Protein AF-A0AAD2BUU8-F1 (afdb_monomer_lite)

Radius of gyration: 21.9 Å; chains: 1; bounding box: 64×57×42 Å

Organism: NCBI:txid3058596

pLDDT: mean 81.97, std 19.26, range [34.28, 97.81]

Secondary structure (DSSP, 8-state):
----------------------B-TTS-B---TT-HHHHHHHHHHHHHH-SEEHHHHHHHH---HHHHHHHHHHHHHHH--EEEEEEEE-TTS-EEEEEEEEE--GGGSHHHHHHHHH-SS---

Sequence (124 aa):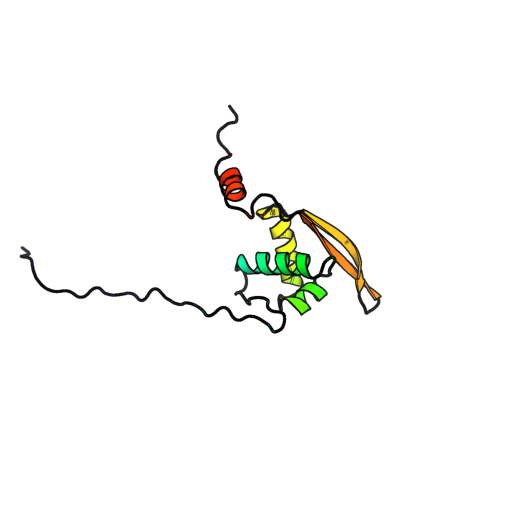
MCPYSHSTLFHTVCMESTEQIESNAQGFFQYPTRDIRRMLVVLAALDQIGPASAVAIENATGHHRFTVAADIERLKRELGVAITETEGMSAKRRPVTIYRLEDWGQVLNRFGVLAVAIDSHKRG

Structure (mmCIF, N/CA/C/O backbone):
data_AF-A0AAD2BUU8-F1
#
_entry.id   AF-A0AAD2BUU8-F1
#
loop_
_atom_site.group_PDB
_atom_site.id
_atom_site.type_symbol
_atom_site.label_atom_id
_atom_site.label_alt_id
_atom_site.label_comp_id
_atom_site.label_asym_id
_atom_site.label_entity_id
_atom_site.label_seq_id
_atom_site.pdbx_PDB_ins_code
_atom_site.Cartn_x
_atom_site.Cartn_y
_atom_site.Cartn_z
_atom_site.occupancy
_atom_site.B_iso_or_equiv
_atom_site.auth_seq_id
_atom_site.auth_comp_id
_atom_site.auth_asym_id
_atom_site.auth_atom_id
_atom_site.pdbx_PDB_model_num
ATOM 1 N N . MET A 1 1 ? -42.392 -34.484 -31.226 1.00 35.72 1 MET A N 1
ATOM 2 C CA . MET A 1 1 ? -42.454 -35.543 -30.198 1.00 35.72 1 MET A CA 1
ATOM 3 C C . MET A 1 1 ? -41.043 -36.043 -29.959 1.00 35.72 1 MET A C 1
ATOM 5 O O . MET A 1 1 ? -40.474 -36.644 -30.858 1.00 35.72 1 MET A O 1
ATOM 9 N N . CYS A 1 2 ? -40.469 -35.746 -28.795 1.00 34.28 2 CYS A N 1
ATOM 10 C CA . CYS A 1 2 ? -39.299 -36.473 -28.303 1.00 34.28 2 CYS A CA 1
ATOM 11 C C . CYS A 1 2 ? -39.767 -37.775 -27.643 1.00 34.28 2 CYS A C 1
ATOM 13 O O . CYS A 1 2 ? -40.813 -37.765 -26.988 1.00 34.28 2 CYS A O 1
ATOM 15 N N . PRO A 1 3 ? -38.954 -38.836 -27.704 1.00 48.59 3 PRO A N 1
ATOM 16 C CA . PRO A 1 3 ? -38.801 -39.703 -26.549 1.00 48.59 3 PRO A CA 1
ATOM 17 C C . PRO A 1 3 ? -37.335 -39.798 -26.104 1.00 48.59 3 PRO A C 1
ATOM 19 O O . PRO A 1 3 ? -36.396 -39.690 -26.888 1.00 48.59 3 PRO A O 1
ATOM 22 N N . TYR A 1 4 ? -37.190 -39.931 -24.791 1.00 36.62 4 TYR A N 1
ATOM 23 C CA . TYR A 1 4 ? -35.972 -39.860 -23.994 1.00 36.62 4 TYR A CA 1
ATOM 24 C C . TYR A 1 4 ? -35.123 -41.146 -24.008 1.00 36.62 4 TYR A C 1
ATOM 26 O O . TYR A 1 4 ? -35.648 -42.244 -24.164 1.00 36.62 4 TYR A O 1
ATOM 34 N N . SER A 1 5 ? -33.854 -40.948 -23.616 1.00 39.72 5 SER A N 1
ATOM 35 C CA . SER A 1 5 ? -32.922 -41.871 -22.933 1.00 39.72 5 SER A CA 1
ATOM 36 C C . SER A 1 5 ? -31.954 -42.702 -23.790 1.00 39.72 5 SER A C 1
ATOM 38 O O . SER A 1 5 ? -32.285 -43.790 -24.244 1.00 39.72 5 SER A O 1
ATOM 40 N N . HIS A 1 6 ? -30.700 -42.248 -23.923 1.00 36.53 6 HIS A N 1
ATOM 41 C CA . HIS A 1 6 ? -29.589 -42.655 -23.042 1.00 36.53 6 HIS A CA 1
ATOM 42 C C . HIS A 1 6 ? -28.255 -41.997 -23.453 1.00 36.53 6 HIS A C 1
ATOM 44 O O . HIS A 1 6 ? -28.002 -41.748 -24.625 1.00 36.53 6 HIS A O 1
ATOM 50 N N . SER A 1 7 ? -27.376 -41.861 -22.457 1.00 36.25 7 SER A N 1
ATOM 51 C CA . SER A 1 7 ? -25.912 -41.757 -22.555 1.00 36.25 7 SER A CA 1
ATOM 52 C C . SER A 1 7 ? -25.286 -40.357 -22.629 1.00 36.25 7 SER A C 1
ATOM 54 O O . SER A 1 7 ? -25.147 -39.744 -23.681 1.00 36.25 7 SER A O 1
ATOM 56 N N . THR A 1 8 ? -24.869 -39.906 -21.441 1.00 45.81 8 THR A N 1
ATOM 57 C CA . THR A 1 8 ? -23.529 -39.385 -21.116 1.00 45.81 8 THR A CA 1
ATOM 58 C C . THR A 1 8 ? -22.704 -38.812 -22.265 1.00 45.81 8 THR A C 1
ATOM 60 O O . THR A 1 8 ? -22.164 -39.565 -23.064 1.00 45.81 8 THR A O 1
ATOM 63 N N . LEU A 1 9 ? -22.475 -37.499 -22.216 1.00 42.19 9 LEU A N 1
ATOM 64 C CA . LEU A 1 9 ? -21.135 -36.917 -22.125 1.00 42.19 9 LEU A CA 1
ATOM 65 C C . LEU A 1 9 ? -21.286 -35.504 -21.549 1.00 42.19 9 LEU A C 1
ATOM 67 O O . LEU A 1 9 ? -21.722 -34.571 -22.219 1.00 42.19 9 LEU A O 1
ATOM 71 N N . PHE A 1 10 ? -20.957 -35.379 -20.263 1.00 38.97 10 PHE A N 1
ATOM 72 C CA . PHE A 1 10 ? -20.646 -34.102 -19.641 1.00 38.97 10 PHE A CA 1
ATOM 73 C C . PHE A 1 10 ? -19.584 -33.425 -20.509 1.00 38.97 10 PHE A C 1
ATOM 75 O O . PHE A 1 10 ? -18.466 -33.925 -20.624 1.00 38.97 10 PHE A O 1
ATOM 82 N N . HIS A 1 11 ? -19.920 -32.297 -21.130 1.00 41.47 11 HIS A N 1
ATOM 83 C CA . HIS A 1 11 ? -18.888 -31.376 -21.574 1.00 41.47 11 HIS A CA 1
ATOM 84 C C . HIS A 1 11 ? -18.324 -30.724 -20.314 1.00 41.47 11 HIS A C 1
ATOM 86 O O . HIS A 1 11 ? -18.801 -29.697 -19.837 1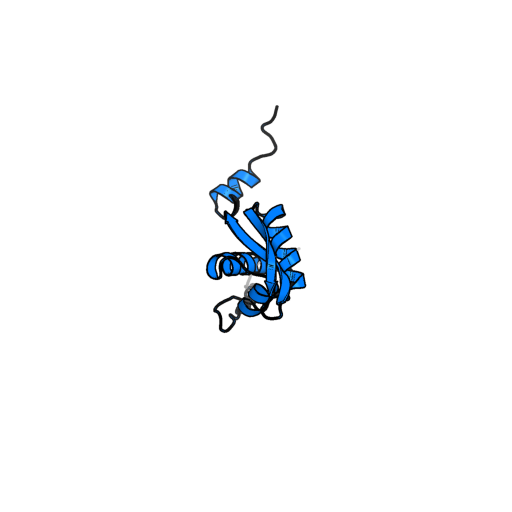.00 41.47 11 HIS A O 1
ATOM 92 N N . THR A 1 12 ? -17.332 -31.407 -19.745 1.00 48.97 12 THR A N 1
ATOM 93 C CA . THR A 1 12 ? -16.294 -30.823 -18.912 1.00 48.97 12 THR A CA 1
ATOM 94 C C . THR A 1 12 ? -15.707 -29.659 -19.697 1.00 48.97 12 THR A C 1
ATOM 96 O O . THR A 1 12 ? -14.820 -29.838 -20.528 1.00 48.97 12 THR A O 1
ATOM 99 N N . VAL A 1 13 ? -16.229 -28.455 -19.480 1.00 48.81 13 VAL A N 1
ATOM 100 C CA . VAL A 1 13 ? -15.434 -27.265 -19.747 1.00 48.81 13 VAL A CA 1
ATOM 101 C C . VAL A 1 13 ? -14.480 -27.184 -18.573 1.00 48.81 13 VAL A C 1
ATOM 103 O O . VAL A 1 13 ? -14.891 -26.932 -17.442 1.00 48.81 13 VAL A O 1
ATOM 106 N N . CYS A 1 14 ? -13.226 -27.515 -18.860 1.00 39.31 14 CYS A N 1
ATOM 107 C CA . CYS A 1 14 ? -12.088 -27.448 -17.966 1.00 39.31 14 CYS A CA 1
ATOM 108 C C . CYS A 1 14 ? -12.040 -26.082 -17.261 1.00 39.31 14 CYS A C 1
ATOM 110 O O . CYS A 1 14 ? -11.487 -25.118 -17.786 1.00 39.31 14 CYS A O 1
ATOM 112 N N . MET A 1 15 ? -12.616 -25.992 -16.063 1.00 49.16 15 MET A N 1
ATOM 113 C CA . MET A 1 15 ? -12.115 -25.069 -15.056 1.00 49.16 15 MET A CA 1
ATOM 114 C C . MET A 1 15 ? -10.851 -25.705 -14.498 1.00 49.16 15 MET A C 1
ATOM 116 O O . MET A 1 15 ? -10.947 -26.698 -13.794 1.00 49.16 15 MET A O 1
ATOM 120 N N . GLU A 1 16 ? -9.700 -25.161 -14.878 1.00 47.50 16 GLU A N 1
ATOM 121 C CA . GLU A 1 16 ? -8.520 -24.974 -14.023 1.00 47.50 16 GLU A CA 1
ATOM 122 C C . GLU A 1 16 ? -7.386 -24.424 -14.893 1.00 47.50 16 GLU A C 1
ATOM 124 O O . GLU A 1 16 ? -6.476 -25.127 -15.314 1.00 47.50 16 GLU A O 1
ATOM 129 N N . SER A 1 17 ? -7.433 -23.118 -15.164 1.00 44.25 17 SER A N 1
ATOM 130 C CA . SER A 1 17 ? -6.180 -22.378 -15.294 1.00 44.25 17 SER A CA 1
ATOM 131 C C . SER A 1 17 ? -5.753 -22.025 -13.876 1.00 44.25 17 SER A C 1
ATOM 133 O O . SER A 1 17 ? -6.012 -20.921 -13.395 1.00 44.25 17 SER A O 1
ATOM 135 N N . THR A 1 18 ? -5.145 -22.976 -13.171 1.00 53.06 18 THR A N 1
ATOM 136 C CA . THR A 1 18 ? -4.250 -22.647 -12.061 1.00 53.06 18 THR A CA 1
ATOM 137 C C . THR A 1 18 ? -3.023 -21.992 -12.681 1.00 53.06 18 THR A C 1
ATOM 139 O O . THR A 1 18 ? -2.000 -22.626 -12.917 1.00 53.06 18 THR A O 1
ATOM 142 N N . GLU A 1 19 ? -3.162 -20.712 -13.029 1.00 64.69 19 GLU A N 1
ATOM 143 C CA . GLU A 1 19 ? -2.031 -19.869 -13.391 1.00 64.69 19 GLU A CA 1
ATOM 144 C C . GLU A 1 19 ? -1.056 -19.958 -12.212 1.00 64.69 19 GLU A C 1
ATOM 146 O O . GLU A 1 19 ? -1.379 -19.549 -11.093 1.00 64.69 19 GLU A O 1
ATOM 151 N N . GLN A 1 20 ? 0.071 -20.639 -12.420 1.00 65.19 20 GLN A N 1
ATOM 152 C CA . GLN A 1 20 ? 1.088 -20.804 -11.393 1.00 65.19 20 GLN A CA 1
ATOM 153 C C . GLN A 1 20 ? 1.642 -19.414 -11.102 1.00 65.19 20 GLN A C 1
ATOM 155 O O . GLN A 1 20 ? 2.342 -18.830 -11.922 1.00 65.19 20 GLN A O 1
ATOM 160 N N . ILE A 1 21 ? 1.260 -18.853 -9.956 1.00 81.69 21 ILE A N 1
ATOM 161 C CA . ILE A 1 21 ? 1.691 -17.518 -9.557 1.00 81.69 21 ILE A CA 1
ATOM 162 C C . ILE A 1 21 ? 3.175 -17.609 -9.209 1.00 81.69 21 ILE A C 1
ATOM 164 O O . ILE A 1 21 ? 3.550 -18.168 -8.177 1.00 81.69 21 ILE A O 1
ATOM 168 N N . GLU A 1 22 ? 4.018 -17.070 -10.083 1.00 86.94 22 GLU A N 1
ATOM 169 C CA . GLU A 1 22 ? 5.458 -17.008 -9.861 1.00 86.94 22 GLU A CA 1
ATOM 170 C C . GLU A 1 22 ? 5.786 -16.057 -8.701 1.00 86.94 22 GLU A C 1
ATOM 172 O O . GLU A 1 22 ? 5.111 -15.049 -8.481 1.00 86.94 22 GLU A O 1
ATOM 177 N N . SER A 1 23 ? 6.845 -16.360 -7.952 1.00 90.38 23 SER A N 1
ATOM 178 C CA . SER A 1 23 ? 7.414 -15.466 -6.941 1.00 90.38 23 SER A CA 1
ATOM 179 C C . SER A 1 23 ? 8.776 -14.950 -7.395 1.00 90.38 23 SER A C 1
ATOM 181 O O . SER A 1 23 ? 9.555 -15.697 -7.985 1.00 90.38 23 SER A O 1
ATOM 183 N N . ASN A 1 24 ? 9.099 -13.695 -7.078 1.00 90.94 24 ASN A N 1
ATOM 184 C CA . ASN A 1 24 ? 10.433 -13.151 -7.329 1.00 90.94 24 ASN A CA 1
ATOM 185 C C . ASN A 1 24 ? 11.474 -13.681 -6.317 1.00 90.94 24 ASN A C 1
ATOM 187 O O . ASN A 1 24 ? 11.141 -14.391 -5.367 1.00 90.94 24 ASN A O 1
ATOM 191 N N . ALA A 1 25 ? 12.747 -13.315 -6.500 1.00 89.44 25 ALA A N 1
ATOM 192 C CA . ALA A 1 25 ? 13.850 -13.746 -5.629 1.00 89.44 25 ALA A CA 1
ATOM 193 C C . ALA A 1 25 ? 13.704 -13.282 -4.165 1.00 89.44 25 ALA A C 1
ATOM 195 O O . ALA A 1 25 ? 14.331 -13.837 -3.267 1.00 89.44 25 ALA A O 1
ATOM 196 N N . GLN A 1 26 ? 12.880 -12.263 -3.929 1.00 87.94 26 GLN A N 1
ATOM 197 C CA . GLN A 1 26 ? 12.558 -11.694 -2.628 1.00 87.94 26 GLN A CA 1
ATOM 198 C C . GLN A 1 26 ? 11.333 -12.371 -1.987 1.00 87.94 26 GLN A C 1
ATOM 200 O O . GLN A 1 26 ? 10.963 -12.018 -0.871 1.00 87.94 26 GLN A O 1
ATOM 205 N N . GLY A 1 27 ? 10.717 -13.349 -2.664 1.00 88.81 27 GLY A N 1
ATOM 206 C CA . GLY A 1 27 ? 9.578 -14.121 -2.167 1.00 88.81 27 GLY A CA 1
ATOM 207 C C . GLY A 1 27 ? 8.207 -13.485 -2.419 1.00 88.81 27 GLY A C 1
ATOM 208 O O . GLY A 1 27 ? 7.205 -14.014 -1.946 1.00 88.81 27 GLY A O 1
ATOM 209 N N . PHE A 1 28 ? 8.124 -12.383 -3.174 1.00 91.88 28 PHE A N 1
ATOM 210 C CA . PHE A 1 28 ? 6.849 -11.742 -3.503 1.00 91.88 28 PHE A CA 1
ATOM 211 C C . PHE A 1 28 ? 6.228 -12.326 -4.769 1.00 91.88 28 PHE A C 1
ATOM 213 O O . PHE A 1 28 ? 6.850 -12.353 -5.836 1.00 91.88 28 PHE A O 1
ATOM 220 N N . PHE A 1 29 ? 4.963 -12.725 -4.653 1.00 91.56 29 PHE A N 1
ATOM 221 C CA . PHE A 1 29 ? 4.141 -13.169 -5.772 1.00 91.56 29 PHE A CA 1
ATOM 222 C C . PHE A 1 29 ? 3.980 -12.088 -6.846 1.00 91.56 29 PHE A C 1
ATOM 224 O O . PHE A 1 29 ? 3.782 -10.911 -6.542 1.00 91.56 29 PHE A O 1
ATOM 231 N N . GLN A 1 30 ? 4.021 -12.510 -8.106 1.00 91.00 30 GLN A N 1
ATOM 232 C CA . GLN A 1 30 ? 3.897 -11.659 -9.280 1.00 91.00 30 GLN A CA 1
ATOM 233 C C . GLN A 1 30 ? 2.493 -11.794 -9.867 1.00 91.00 30 GLN A C 1
ATOM 235 O O . GLN A 1 30 ? 2.113 -12.841 -10.382 1.00 91.00 30 GLN A O 1
ATOM 240 N N . TYR A 1 31 ? 1.715 -10.715 -9.784 1.00 88.50 31 TYR A N 1
ATOM 241 C CA . TYR A 1 31 ? 0.334 -10.681 -10.266 1.00 88.50 31 TYR A CA 1
ATOM 242 C C . TYR A 1 31 ? 0.160 -9.719 -11.455 1.00 88.50 31 TYR A C 1
ATOM 244 O O . TYR A 1 31 ? 0.861 -8.696 -11.514 1.00 88.50 31 TYR A O 1
ATOM 252 N N . PRO A 1 32 ? -0.810 -9.973 -12.359 1.00 85.81 32 PRO A N 1
ATOM 253 C CA . PRO A 1 32 ? -1.123 -9.094 -13.485 1.00 85.81 32 PRO A CA 1
ATOM 254 C C . PRO A 1 32 ? -1.498 -7.669 -13.070 1.00 85.81 32 PRO A C 1
ATOM 256 O O . PRO A 1 32 ? -2.021 -7.418 -11.982 1.00 85.81 32 PRO A O 1
ATOM 259 N N . THR A 1 33 ? -1.273 -6.704 -13.964 1.00 80.44 33 THR A N 1
ATOM 260 C CA . THR A 1 33 ? -1.648 -5.302 -13.721 1.00 80.44 33 THR A CA 1
ATOM 261 C C . THR A 1 33 ? -3.148 -5.185 -13.418 1.00 80.44 33 THR A C 1
ATOM 263 O O . THR A 1 33 ? -3.965 -5.759 -14.130 1.00 80.44 33 THR A O 1
ATOM 266 N N . ARG A 1 34 ? -3.502 -4.387 -12.397 1.00 80.62 34 ARG A N 1
ATOM 267 C CA . ARG A 1 34 ? -4.866 -4.192 -11.850 1.00 80.62 34 ARG A CA 1
ATOM 268 C C . ARG A 1 34 ? -5.416 -5.324 -10.970 1.00 80.62 34 ARG A C 1
ATOM 270 O O . ARG A 1 34 ? -6.519 -5.169 -10.454 1.00 80.62 34 ARG A O 1
ATOM 277 N N . ASP A 1 35 ? -4.669 -6.402 -10.737 1.00 87.31 35 ASP A N 1
ATOM 278 C CA . ASP A 1 35 ? -5.059 -7.428 -9.763 1.00 87.31 35 ASP A CA 1
ATOM 279 C C . ASP A 1 35 ? -5.000 -6.877 -8.326 1.00 87.31 35 ASP A C 1
ATOM 281 O O . ASP A 1 35 ? -3.997 -6.287 -7.918 1.00 87.31 35 ASP A O 1
ATOM 285 N N . ILE A 1 36 ? -6.061 -7.085 -7.538 1.00 8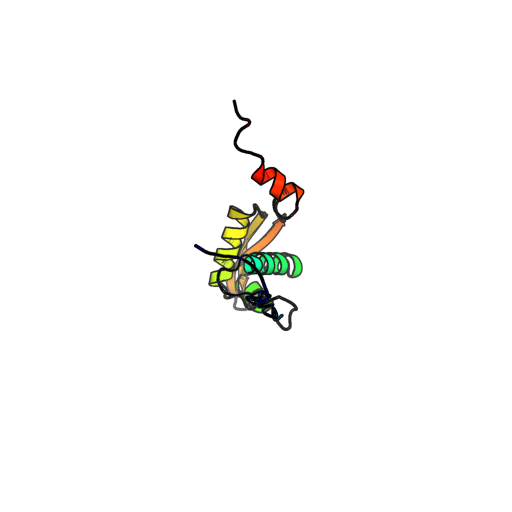8.81 36 ILE A N 1
ATOM 286 C CA . ILE A 1 36 ? -6.137 -6.634 -6.139 1.00 88.81 36 ILE A CA 1
ATOM 287 C C . ILE A 1 36 ? -5.034 -7.248 -5.266 1.00 88.81 36 ILE A C 1
ATOM 289 O O . ILE A 1 36 ? -4.540 -6.602 -4.343 1.00 88.81 36 ILE A O 1
ATOM 293 N N . ARG A 1 37 ? -4.575 -8.461 -5.589 1.00 91.69 37 ARG A N 1
ATOM 294 C CA . ARG A 1 37 ? -3.490 -9.140 -4.873 1.00 91.69 37 ARG A CA 1
ATOM 295 C C . ARG A 1 37 ? -2.172 -8.372 -4.983 1.00 91.69 37 ARG A C 1
ATOM 297 O O . ARG A 1 37 ? -1.358 -8.457 -4.068 1.00 91.69 37 ARG A O 1
ATOM 304 N N . ARG A 1 38 ? -1.984 -7.537 -6.018 1.00 92.12 38 ARG A N 1
ATOM 305 C CA . ARG A 1 38 ? -0.826 -6.626 -6.097 1.00 92.12 38 ARG A CA 1
ATOM 306 C C . ARG A 1 38 ? -0.811 -5.603 -4.972 1.00 92.12 38 ARG A C 1
ATOM 308 O O . ARG A 1 38 ? 0.256 -5.345 -4.425 1.00 92.12 38 ARG A O 1
ATOM 315 N N . MET A 1 39 ? -1.971 -5.051 -4.614 1.00 93.00 39 MET A N 1
ATOM 316 C CA . MET A 1 39 ? -2.072 -4.115 -3.491 1.00 93.00 39 MET A CA 1
ATOM 317 C C . MET A 1 39 ? -1.684 -4.804 -2.182 1.00 93.00 39 MET A C 1
ATOM 319 O O . MET A 1 39 ? -0.957 -4.230 -1.379 1.00 93.00 39 MET A O 1
ATOM 323 N N . LEU A 1 40 ? -2.108 -6.059 -1.995 1.00 94.06 40 LEU A N 1
ATOM 324 C CA . LEU A 1 40 ? -1.748 -6.849 -0.814 1.00 94.06 40 LEU A CA 1
ATOM 325 C C . LEU A 1 40 ? -0.242 -7.152 -0.762 1.00 94.06 40 LEU A C 1
ATOM 327 O O . LEU A 1 40 ? 0.353 -7.096 0.308 1.00 94.06 40 LEU A O 1
ATOM 331 N N . VAL A 1 41 ? 0.391 -7.399 -1.913 1.00 95.69 41 VAL A N 1
ATOM 332 C CA . VAL A 1 41 ? 1.854 -7.548 -2.021 1.00 95.69 41 VAL A CA 1
ATOM 333 C C . VAL A 1 41 ? 2.582 -6.253 -1.646 1.00 95.69 41 VAL A C 1
ATOM 335 O O . VAL A 1 41 ? 3.563 -6.308 -0.911 1.00 95.69 41 VAL A O 1
ATOM 338 N N . VAL A 1 42 ? 2.099 -5.089 -2.097 1.00 96.00 42 VAL A N 1
ATOM 339 C CA . VAL A 1 42 ? 2.667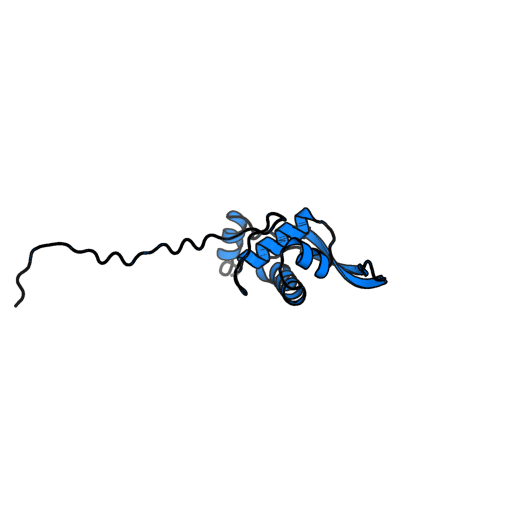 -3.781 -1.714 1.00 96.00 42 VAL A CA 1
ATOM 340 C C . VAL A 1 42 ? 2.558 -3.555 -0.205 1.00 96.00 42 VAL A C 1
ATOM 342 O O . VAL A 1 42 ? 3.532 -3.129 0.413 1.00 96.00 42 VAL A O 1
ATOM 345 N N . LEU A 1 43 ? 1.406 -3.874 0.391 1.00 96.25 43 LEU A N 1
ATOM 346 C CA . LEU A 1 43 ? 1.196 -3.756 1.834 1.00 96.25 43 LEU A CA 1
ATOM 347 C C . LEU A 1 43 ? 2.140 -4.670 2.627 1.00 96.25 43 LEU A C 1
ATOM 349 O O . LEU A 1 43 ? 2.815 -4.202 3.540 1.00 96.25 43 LEU A O 1
ATOM 353 N N . ALA A 1 44 ? 2.241 -5.943 2.235 1.00 95.69 44 ALA A N 1
ATOM 354 C CA . ALA A 1 44 ? 3.144 -6.902 2.866 1.00 95.69 44 ALA A CA 1
ATOM 355 C C . ALA A 1 44 ? 4.615 -6.474 2.746 1.00 95.69 44 ALA A C 1
ATOM 357 O O . ALA A 1 44 ? 5.380 -6.604 3.698 1.00 95.69 44 ALA A O 1
ATOM 358 N N . ALA A 1 45 ? 5.011 -5.914 1.599 1.00 96.62 45 ALA A N 1
ATOM 359 C CA . ALA A 1 45 ? 6.356 -5.380 1.420 1.00 96.62 45 ALA A CA 1
ATOM 360 C C . ALA A 1 45 ? 6.633 -4.193 2.347 1.00 96.62 45 ALA A C 1
ATOM 362 O O . ALA A 1 45 ? 7.720 -4.107 2.912 1.00 96.62 45 ALA A O 1
ATOM 363 N N . LEU A 1 46 ? 5.664 -3.294 2.529 1.00 96.25 46 LEU A N 1
ATOM 364 C CA . LEU A 1 46 ? 5.812 -2.148 3.424 1.00 96.25 46 LEU A CA 1
ATOM 365 C C . LEU A 1 46 ? 5.948 -2.575 4.894 1.00 96.25 46 LEU A C 1
ATOM 367 O O . LEU A 1 46 ? 6.771 -2.016 5.613 1.00 96.25 46 LEU A O 1
ATOM 371 N N . ASP A 1 47 ? 5.188 -3.584 5.320 1.00 96.12 47 ASP A N 1
ATOM 372 C CA . ASP A 1 47 ? 5.288 -4.168 6.663 1.00 96.12 47 ASP A CA 1
ATOM 373 C C . ASP A 1 47 ? 6.656 -4.834 6.894 1.00 96.12 47 ASP A C 1
ATOM 375 O O . ASP A 1 47 ? 7.314 -4.594 7.904 1.00 96.12 47 ASP A O 1
ATOM 379 N N . GLN A 1 48 ? 7.137 -5.603 5.910 1.00 95.44 48 GLN A N 1
ATOM 380 C CA . GLN A 1 48 ? 8.404 -6.328 6.009 1.00 95.44 48 GLN A CA 1
ATOM 381 C C . GLN A 1 48 ? 9.638 -5.413 5.947 1.00 95.44 48 GLN A C 1
ATOM 383 O O . GLN A 1 48 ? 10.623 -5.656 6.644 1.00 95.44 48 GLN A O 1
ATOM 388 N N . ILE A 1 49 ? 9.624 -4.392 5.084 1.00 95.31 49 ILE A N 1
ATOM 389 C CA . ILE A 1 49 ? 10.762 -3.478 4.874 1.00 95.31 49 ILE A CA 1
ATOM 390 C C . ILE A 1 49 ? 10.779 -2.371 5.938 1.00 95.31 49 ILE A C 1
ATOM 392 O O . ILE A 1 49 ? 11.843 -1.839 6.262 1.00 95.31 49 ILE A O 1
ATOM 396 N N . GLY A 1 50 ? 9.613 -2.016 6.480 1.00 94.69 50 GLY A N 1
ATOM 397 C CA . GLY A 1 50 ? 9.428 -0.818 7.286 1.00 94.69 50 GLY A CA 1
ATOM 398 C C . GLY A 1 50 ? 9.344 0.446 6.418 1.00 94.69 50 GLY A C 1
ATOM 399 O O . GLY A 1 50 ? 8.971 0.373 5.244 1.00 94.69 50 GLY A O 1
ATOM 400 N N . PRO A 1 51 ? 9.673 1.632 6.969 1.00 96.69 51 PRO A N 1
ATOM 401 C CA . PRO A 1 51 ? 9.558 2.893 6.244 1.00 96.69 51 PRO A CA 1
ATOM 402 C C . PRO A 1 51 ? 10.329 2.883 4.916 1.00 96.69 51 PRO A C 1
ATOM 404 O O . PRO A 1 51 ? 11.553 2.741 4.897 1.00 96.69 51 PRO A O 1
ATOM 407 N N . ALA A 1 52 ? 9.624 3.052 3.796 1.00 96.62 52 ALA A N 1
ATOM 408 C CA . ALA A 1 52 ? 10.188 2.839 2.466 1.00 96.62 52 ALA A CA 1
ATOM 409 C C . ALA A 1 52 ? 9.660 3.831 1.422 1.00 96.62 52 ALA A C 1
ATOM 411 O O . ALA A 1 52 ? 8.529 4.302 1.479 1.00 96.62 52 ALA A O 1
ATOM 412 N N . SER A 1 53 ? 10.491 4.128 0.419 1.00 96.75 53 SER A N 1
ATOM 413 C CA . SER A 1 53 ? 10.073 4.891 -0.766 1.00 96.75 53 SER A CA 1
ATOM 414 C C . SER A 1 53 ? 9.447 3.984 -1.829 1.00 96.75 53 SER A C 1
ATOM 416 O O . SER A 1 53 ? 9.726 2.785 -1.865 1.00 96.75 53 SER A O 1
ATOM 418 N N . ALA A 1 54 ? 8.700 4.560 -2.778 1.00 95.88 54 ALA A N 1
ATOM 419 C CA . ALA A 1 54 ? 8.136 3.805 -3.907 1.00 95.88 54 ALA A CA 1
ATOM 420 C C . ALA A 1 54 ? 9.199 3.028 -4.712 1.00 95.88 54 ALA A C 1
ATOM 422 O O . ALA A 1 54 ? 8.922 1.943 -5.209 1.00 95.88 54 ALA A O 1
ATOM 423 N N . VAL A 1 55 ? 10.427 3.552 -4.808 1.00 95.25 55 VAL A N 1
ATOM 424 C CA . VAL A 1 55 ? 11.551 2.875 -5.484 1.00 95.25 55 VAL A CA 1
ATOM 425 C C . VAL A 1 55 ? 12.042 1.667 -4.683 1.00 95.25 55 VAL A C 1
ATOM 427 O O . VAL A 1 55 ? 12.396 0.646 -5.261 1.00 95.25 55 VAL A O 1
ATOM 430 N N . ALA A 1 56 ? 12.073 1.762 -3.352 1.00 95.25 56 ALA A N 1
ATOM 431 C CA . ALA A 1 56 ? 12.462 0.634 -2.508 1.00 95.25 56 ALA A CA 1
ATOM 432 C C . ALA A 1 56 ? 11.431 -0.503 -2.599 1.00 95.25 56 ALA A C 1
ATOM 434 O O . ALA A 1 56 ? 11.809 -1.663 -2.741 1.00 95.25 56 ALA A O 1
ATOM 435 N N . ILE A 1 57 ? 10.141 -0.156 -2.610 1.00 96.50 57 ILE A N 1
ATOM 436 C CA . ILE A 1 57 ? 9.047 -1.114 -2.803 1.00 96.50 57 ILE A CA 1
ATOM 437 C C . ILE A 1 57 ? 9.107 -1.728 -4.209 1.00 96.50 57 ILE A C 1
ATOM 439 O O . ILE A 1 57 ? 8.947 -2.938 -4.346 1.00 96.50 57 ILE A O 1
ATOM 443 N N . GLU A 1 58 ? 9.390 -0.932 -5.246 1.00 95.88 58 GLU A N 1
ATOM 444 C CA . GLU A 1 58 ? 9.607 -1.420 -6.618 1.00 95.88 58 GLU A CA 1
ATOM 445 C C . GLU A 1 58 ? 10.733 -2.456 -6.671 1.00 95.88 58 GLU A C 1
ATOM 447 O O . GLU A 1 58 ? 10.543 -3.543 -7.209 1.00 95.88 58 GLU A O 1
ATOM 452 N N . ASN A 1 59 ? 11.873 -2.168 -6.043 1.00 95.19 59 ASN A N 1
ATOM 453 C CA . ASN A 1 59 ? 13.005 -3.093 -6.002 1.00 95.19 59 ASN A CA 1
ATOM 454 C C . ASN A 1 59 ? 12.689 -4.400 -5.258 1.00 95.19 59 ASN A C 1
ATOM 456 O O . ASN A 1 59 ? 13.243 -5.441 -5.601 1.00 95.19 59 ASN A O 1
ATOM 460 N N . ALA A 1 60 ? 11.832 -4.351 -4.236 1.00 95.19 60 ALA A N 1
ATOM 461 C CA . ALA A 1 60 ? 11.452 -5.530 -3.464 1.00 95.19 60 ALA A CA 1
ATOM 462 C C . ALA A 1 60 ? 10.381 -6.377 -4.167 1.00 95.19 60 ALA A C 1
ATOM 464 O O . ALA A 1 60 ? 10.481 -7.599 -4.211 1.00 95.19 60 ALA A O 1
ATOM 465 N N . THR A 1 61 ? 9.360 -5.734 -4.732 1.00 94.94 61 THR A N 1
ATOM 466 C CA . THR A 1 61 ? 8.161 -6.407 -5.264 1.00 94.94 61 THR A CA 1
ATOM 467 C C . THR A 1 61 ? 8.203 -6.632 -6.773 1.00 94.94 61 THR A C 1
ATOM 469 O O . THR A 1 61 ? 7.449 -7.452 -7.287 1.00 94.94 61 THR A O 1
ATOM 472 N N . GLY A 1 62 ? 9.051 -5.906 -7.505 1.00 93.38 62 GLY A N 1
ATOM 473 C CA . GLY A 1 62 ? 9.012 -5.831 -8.969 1.00 93.38 62 GLY A CA 1
ATOM 474 C C . GLY A 1 62 ? 7.881 -4.945 -9.510 1.00 93.38 62 GLY A C 1
ATOM 475 O O . GLY A 1 62 ? 7.700 -4.831 -10.722 1.00 93.38 62 GLY A O 1
ATOM 476 N N . HIS A 1 63 ? 7.091 -4.305 -8.642 1.00 93.19 63 HIS A N 1
ATOM 477 C CA . HIS A 1 63 ? 5.995 -3.437 -9.058 1.00 93.19 63 HIS A CA 1
ATOM 478 C C . HIS A 1 63 ? 6.500 -2.039 -9.409 1.00 93.19 63 HIS A C 1
ATOM 480 O O . HIS A 1 63 ? 7.144 -1.383 -8.601 1.00 93.19 63 HIS A O 1
ATOM 486 N N . HIS A 1 64 ? 6.146 -1.534 -10.591 1.00 93.50 64 HIS A N 1
ATOM 487 C CA . HIS A 1 64 ? 6.619 -0.228 -11.044 1.00 93.50 64 HIS A CA 1
ATOM 488 C C . HIS A 1 64 ? 6.250 0.902 -10.068 1.00 93.50 64 HIS A C 1
ATOM 490 O O . HIS A 1 64 ? 5.090 1.016 -9.661 1.00 93.50 64 HIS A O 1
ATOM 496 N N . ARG A 1 65 ? 7.185 1.802 -9.741 1.00 92.06 65 ARG A N 1
ATOM 497 C CA . ARG A 1 65 ? 6.987 2.845 -8.707 1.00 92.06 65 ARG A CA 1
ATOM 498 C C . ARG A 1 65 ? 5.753 3.738 -8.890 1.00 92.06 65 ARG A C 1
ATOM 500 O O . ARG A 1 65 ? 5.147 4.136 -7.902 1.00 92.06 65 ARG A O 1
ATOM 507 N N . PHE A 1 66 ? 5.350 4.047 -10.128 1.00 89.38 66 PHE A N 1
ATOM 508 C CA . PHE A 1 66 ? 4.133 4.844 -10.363 1.00 89.38 66 PHE A CA 1
ATOM 509 C C . PHE A 1 66 ? 2.853 4.053 -10.070 1.00 89.38 66 PHE A C 1
ATOM 511 O O . PHE A 1 66 ? 1.840 4.643 -9.713 1.00 89.38 66 PHE A O 1
ATOM 518 N N . THR A 1 67 ? 2.905 2.722 -10.191 1.00 91.38 67 THR A N 1
ATOM 519 C CA . THR A 1 67 ? 1.797 1.847 -9.785 1.00 91.38 67 THR A CA 1
ATOM 520 C C . THR A 1 67 ? 1.749 1.684 -8.271 1.00 91.38 67 THR A C 1
ATOM 522 O O . THR A 1 67 ? 0.670 1.770 -7.705 1.00 91.38 67 THR A O 1
ATOM 525 N N . VAL A 1 68 ? 2.908 1.592 -7.607 1.00 94.12 68 VAL A N 1
ATOM 526 C CA . VAL A 1 68 ? 3.000 1.521 -6.139 1.00 94.12 68 VAL A CA 1
ATOM 527 C C . VAL A 1 68 ? 2.337 2.727 -5.474 1.00 94.12 68 VAL A C 1
ATOM 529 O O . VAL A 1 68 ? 1.540 2.548 -4.562 1.00 94.12 68 VAL A O 1
ATOM 532 N N . ALA A 1 69 ? 2.611 3.948 -5.945 1.00 92.50 69 ALA A N 1
ATOM 533 C CA . ALA A 1 69 ? 1.985 5.148 -5.383 1.00 92.50 69 ALA A CA 1
ATOM 534 C C . ALA A 1 69 ? 0.449 5.117 -5.515 1.00 92.50 69 ALA A C 1
ATOM 536 O O . ALA A 1 69 ? -0.264 5.436 -4.567 1.00 92.50 69 ALA A O 1
ATOM 537 N N . ALA A 1 70 ? -0.065 4.675 -6.668 1.00 92.38 70 ALA A N 1
ATOM 538 C CA . ALA A 1 70 ? -1.501 4.505 -6.865 1.00 92.38 70 ALA A CA 1
ATOM 539 C C . ALA A 1 70 ? -2.079 3.399 -5.962 1.00 92.38 70 ALA A C 1
ATOM 541 O O . ALA A 1 70 ? -3.149 3.582 -5.389 1.00 92.38 70 ALA A O 1
ATOM 542 N N . ASP A 1 71 ? -1.373 2.279 -5.800 1.00 93.88 71 ASP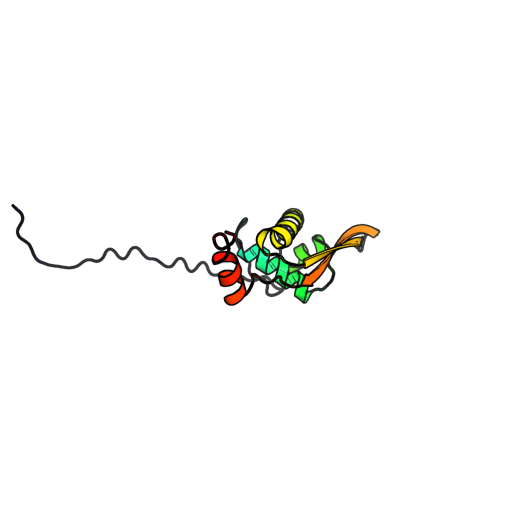 A N 1
ATOM 543 C CA . ASP A 1 71 ? -1.793 1.168 -4.944 1.00 93.88 71 ASP A CA 1
ATOM 544 C C . ASP A 1 71 ? -1.824 1.568 -3.459 1.00 93.88 71 ASP A C 1
ATOM 546 O O . ASP A 1 71 ? -2.753 1.183 -2.756 1.00 93.88 71 ASP A O 1
ATOM 550 N N . ILE A 1 72 ? -0.885 2.396 -2.989 1.00 95.12 72 ILE A N 1
ATOM 551 C CA . ILE A 1 72 ? -0.881 2.956 -1.624 1.00 95.12 72 ILE A CA 1
ATOM 552 C C . ILE A 1 72 ? -2.114 3.831 -1.378 1.00 95.12 72 ILE A C 1
ATOM 554 O O . ILE A 1 72 ? -2.802 3.666 -0.370 1.00 95.12 72 ILE A O 1
ATOM 558 N N . GLU A 1 73 ? -2.455 4.711 -2.318 1.00 94.31 73 GLU A N 1
ATOM 559 C CA . GLU A 1 73 ? -3.669 5.527 -2.210 1.00 94.31 73 GLU A CA 1
ATOM 560 C C . GLU A 1 73 ? -4.942 4.673 -2.195 1.00 94.31 73 GLU A C 1
ATOM 562 O O . GLU A 1 73 ? -5.905 4.970 -1.484 1.00 94.31 73 GLU A O 1
ATOM 567 N N . ARG A 1 74 ? -4.949 3.573 -2.953 1.00 93.12 74 ARG A N 1
ATOM 568 C CA . ARG A 1 74 ? -6.043 2.600 -2.924 1.00 93.12 74 ARG A CA 1
ATOM 569 C C . ARG A 1 74 ? -6.092 1.835 -1.605 1.00 93.12 74 ARG A C 1
ATOM 571 O O . ARG A 1 74 ? -7.180 1.661 -1.079 1.00 93.12 74 ARG A O 1
ATOM 578 N N . LEU A 1 75 ? -4.958 1.428 -1.036 1.00 94.38 75 LEU A N 1
ATOM 579 C CA . LEU A 1 75 ? -4.889 0.768 0.274 1.00 94.38 75 LEU A CA 1
ATOM 580 C C . LEU A 1 75 ? -5.511 1.650 1.366 1.00 94.38 75 LEU A C 1
ATOM 582 O O . LEU A 1 75 ? -6.353 1.184 2.134 1.00 94.38 75 LEU A O 1
ATOM 586 N N . LYS A 1 76 ? -5.175 2.944 1.371 1.00 94.50 76 LYS A N 1
ATOM 587 C CA . LYS A 1 76 ? -5.753 3.929 2.297 1.00 94.50 76 LYS A CA 1
ATOM 588 C C . LYS A 1 76 ? -7.262 4.077 2.094 1.00 94.50 76 LYS A C 1
ATOM 590 O O . LYS A 1 76 ? -8.032 3.960 3.042 1.00 94.50 76 LYS A O 1
ATOM 595 N N . ARG A 1 77 ? -7.700 4.311 0.853 1.00 92.94 77 ARG A N 1
ATOM 596 C CA . ARG A 1 77 ? -9.101 4.638 0.536 1.00 92.94 77 ARG A CA 1
ATOM 597 C C . ARG A 1 77 ? -10.047 3.436 0.560 1.00 92.94 77 ARG A C 1
ATOM 599 O O . ARG A 1 77 ? -11.165 3.558 1.042 1.00 92.94 77 ARG A O 1
ATOM 606 N N . GLU A 1 78 ? -9.642 2.323 -0.039 1.00 89.75 78 GLU A N 1
ATOM 607 C CA . GLU A 1 78 ? -10.505 1.159 -0.291 1.00 89.75 78 GLU A CA 1
ATOM 608 C C . GLU A 1 78 ? -10.465 0.160 0.868 1.00 89.75 78 GLU A C 1
ATOM 610 O O . GLU A 1 78 ? -11.458 -0.519 1.115 1.00 89.75 78 GLU A O 1
ATOM 615 N N . LEU A 1 79 ? -9.338 0.069 1.582 1.00 90.00 79 LEU A N 1
ATOM 616 C CA . LEU A 1 79 ? -9.125 -0.939 2.627 1.00 90.00 79 LEU A CA 1
ATOM 617 C C . LEU A 1 79 ? -8.941 -0.337 4.027 1.00 90.00 79 LEU A C 1
ATOM 619 O O . LEU A 1 79 ? -8.881 -1.079 5.006 1.00 90.00 79 LEU A O 1
ATOM 623 N N . GLY A 1 80 ? -8.901 0.996 4.138 1.00 91.12 80 GLY A N 1
ATOM 624 C CA . GLY A 1 80 ? -8.776 1.692 5.418 1.00 91.12 80 GLY A CA 1
ATOM 625 C C . GLY A 1 80 ? -7.422 1.482 6.095 1.00 91.12 80 GLY A C 1
ATOM 626 O O . GLY A 1 80 ? -7.338 1.586 7.316 1.00 91.12 80 GLY A O 1
ATOM 627 N N . VAL A 1 81 ? -6.382 1.156 5.323 1.00 95.44 81 VAL A N 1
ATOM 628 C CA . VAL A 1 81 ? -5.014 0.995 5.829 1.00 95.44 81 VAL A CA 1
ATOM 629 C C . VAL A 1 81 ? -4.476 2.362 6.256 1.00 95.44 81 VAL A C 1
ATOM 631 O O . VAL A 1 81 ? -4.566 3.333 5.499 1.00 95.44 81 VAL A O 1
ATOM 634 N N . ALA A 1 82 ? -3.874 2.451 7.441 1.00 96.19 82 ALA A N 1
ATOM 635 C CA . ALA A 1 82 ? -3.226 3.672 7.902 1.00 96.19 82 ALA A CA 1
ATOM 636 C C . ALA A 1 82 ? -1.754 3.685 7.469 1.00 96.19 82 ALA A C 1
ATOM 638 O O . ALA A 1 82 ? -0.933 2.919 7.974 1.00 96.19 82 ALA A O 1
ATOM 639 N N . ILE A 1 83 ? -1.423 4.574 6.530 1.00 97.69 83 ILE A N 1
ATOM 640 C CA . ILE A 1 83 ? -0.059 4.786 6.034 1.00 97.69 83 ILE A CA 1
ATOM 641 C C . ILE A 1 83 ? 0.277 6.269 6.179 1.00 97.69 83 ILE A C 1
ATOM 643 O O . ILE A 1 83 ? -0.447 7.118 5.652 1.00 97.69 83 ILE A O 1
ATOM 647 N N . THR A 1 84 ? 1.367 6.580 6.881 1.00 97.50 84 THR A N 1
ATOM 648 C CA . THR A 1 84 ? 1.899 7.944 6.983 1.00 97.50 84 THR A CA 1
ATOM 649 C C . THR A 1 84 ? 2.883 8.225 5.852 1.00 97.50 84 THR A C 1
ATOM 651 O O . THR A 1 84 ? 3.614 7.343 5.397 1.00 97.50 84 THR A O 1
ATOM 654 N N . GLU A 1 85 ? 2.889 9.474 5.385 1.00 97.31 85 GLU A N 1
ATOM 655 C CA . GLU A 1 85 ? 3.773 9.959 4.328 1.00 97.31 85 GLU A CA 1
ATOM 656 C C . GLU A 1 85 ? 4.655 11.073 4.874 1.00 97.31 85 GLU A C 1
ATOM 658 O O . GLU A 1 85 ? 4.170 12.047 5.448 1.00 97.31 85 GLU A O 1
ATOM 663 N N . THR A 1 86 ? 5.962 10.923 4.697 1.00 97.31 86 THR A N 1
ATOM 664 C CA . THR A 1 86 ? 6.956 11.904 5.143 1.00 97.31 86 THR A CA 1
ATOM 665 C C . THR A 1 86 ? 7.956 12.182 4.035 1.00 97.31 86 THR A C 1
ATOM 667 O O . THR A 1 86 ? 8.180 11.350 3.155 1.00 97.31 86 THR A O 1
ATOM 670 N N . GLU A 1 87 ? 8.568 13.361 4.061 1.00 96.00 87 GLU A N 1
ATOM 671 C CA . GLU A 1 87 ? 9.683 13.660 3.170 1.00 96.00 87 GLU A CA 1
ATOM 672 C C . GLU A 1 87 ? 10.965 12.991 3.677 1.00 96.00 87 GLU A C 1
ATOM 674 O O . GLU A 1 87 ? 11.309 13.058 4.856 1.00 96.00 87 GLU A O 1
ATOM 679 N N . GLY A 1 88 ? 11.696 12.357 2.766 1.00 93.69 88 GLY A N 1
ATOM 680 C CA . GLY A 1 88 ? 12.993 11.751 3.025 1.00 93.69 88 GLY A CA 1
ATOM 681 C C . GLY A 1 88 ? 13.955 11.947 1.860 1.00 93.69 88 GLY A C 1
ATOM 682 O O . GLY A 1 88 ? 13.656 12.614 0.870 1.00 93.69 88 GLY A O 1
ATOM 683 N N . MET A 1 89 ? 15.140 11.348 1.970 1.00 92.56 89 MET A N 1
ATOM 684 C CA . MET A 1 89 ? 16.207 11.475 0.976 1.00 92.56 89 MET A CA 1
ATOM 685 C C . MET A 1 89 ? 16.600 10.106 0.424 1.00 92.56 89 MET A C 1
ATOM 687 O O . MET A 1 89 ? 16.916 9.183 1.168 1.00 92.56 89 MET A O 1
ATOM 691 N N . SER A 1 90 ? 16.626 9.982 -0.902 1.00 89.06 90 SER A N 1
ATOM 692 C CA . SER A 1 90 ? 17.168 8.807 -1.594 1.00 89.06 90 SER A CA 1
ATOM 693 C C . SER A 1 90 ? 18.690 8.693 -1.404 1.00 89.06 90 SER A C 1
ATOM 695 O O . SER A 1 90 ? 19.366 9.687 -1.134 1.00 89.06 90 SER A O 1
ATOM 697 N N . ALA A 1 91 ? 19.263 7.517 -1.689 1.00 85.19 91 ALA A N 1
ATOM 698 C CA . ALA A 1 91 ? 20.713 7.296 -1.765 1.00 85.19 91 ALA A CA 1
ATOM 699 C C . ALA A 1 91 ? 21.442 8.307 -2.678 1.00 85.19 91 ALA A C 1
ATOM 701 O O . ALA A 1 91 ? 22.597 8.647 -2.440 1.00 85.19 91 ALA A O 1
ATOM 702 N N . LYS A 1 92 ? 20.758 8.846 -3.699 1.00 90.81 92 LYS A N 1
ATOM 703 C CA . LYS A 1 92 ? 21.287 9.893 -4.596 1.00 90.81 92 LYS A CA 1
ATOM 704 C C . LYS A 1 92 ? 21.041 11.327 -4.095 1.00 90.81 92 LYS A C 1
ATOM 706 O O . LYS A 1 92 ? 21.121 12.257 -4.893 1.00 90.81 92 LYS A O 1
ATOM 711 N N . ARG A 1 93 ? 20.696 11.510 -2.814 1.00 91.00 93 ARG A N 1
ATOM 712 C CA . ARG A 1 93 ? 20.349 12.799 -2.182 1.00 91.00 93 ARG A CA 1
ATOM 713 C C . ARG A 1 93 ? 19.267 13.582 -2.935 1.00 91.00 93 ARG A C 1
ATOM 715 O O . ARG A 1 93 ? 19.377 14.788 -3.126 1.00 91.00 93 ARG A O 1
ATOM 722 N N . ARG A 1 94 ? 18.225 12.879 -3.383 1.00 91.88 94 ARG A N 1
ATOM 723 C CA . ARG A 1 94 ? 17.024 13.486 -3.974 1.00 91.88 94 ARG A CA 1
ATOM 724 C C . ARG A 1 94 ? 15.852 13.351 -3.002 1.00 91.88 94 ARG A C 1
ATOM 726 O O . ARG A 1 94 ? 15.760 12.281 -2.392 1.00 91.88 94 ARG A O 1
ATOM 733 N N . PRO A 1 95 ? 14.980 14.367 -2.887 1.00 94.38 95 PRO A N 1
ATOM 734 C CA . PRO A 1 95 ? 13.783 14.274 -2.064 1.00 94.38 95 PRO A CA 1
ATOM 735 C C . PRO A 1 95 ? 12.872 13.161 -2.588 1.00 94.38 95 PRO A C 1
ATOM 737 O O . PRO A 1 95 ? 12.705 13.001 -3.801 1.00 94.38 95 PRO A O 1
ATOM 740 N N . VAL A 1 96 ? 12.329 12.365 -1.673 1.00 95.19 96 VAL A N 1
ATOM 741 C CA . VAL A 1 96 ? 11.401 11.264 -1.950 1.00 95.19 96 VAL A CA 1
ATOM 742 C C . VAL A 1 96 ? 10.350 11.179 -0.851 1.00 95.19 96 VAL A C 1
ATOM 74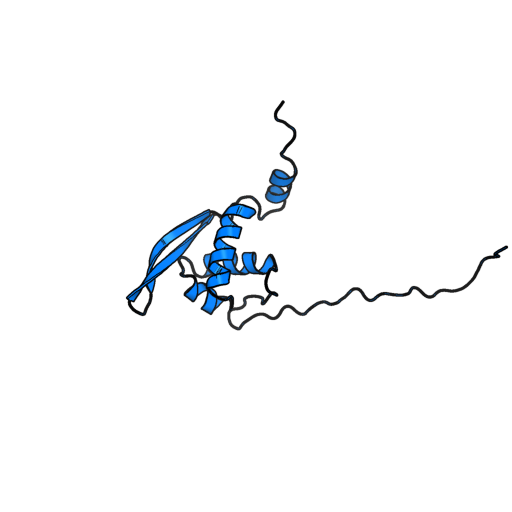4 O O . VAL A 1 96 ? 10.635 11.495 0.301 1.00 95.19 96 VAL A O 1
ATOM 747 N N . THR A 1 97 ? 9.161 10.689 -1.189 1.00 96.44 97 THR A N 1
ATOM 748 C CA . THR A 1 97 ? 8.158 10.304 -0.192 1.00 96.44 97 THR A CA 1
ATOM 749 C C . THR A 1 97 ? 8.556 8.980 0.452 1.00 96.44 97 THR A C 1
ATOM 751 O O . THR A 1 97 ? 8.883 8.016 -0.250 1.00 96.44 97 THR A O 1
ATOM 754 N N . ILE A 1 98 ? 8.533 8.940 1.780 1.00 97.44 98 ILE A N 1
ATOM 755 C CA . ILE A 1 98 ? 8.689 7.742 2.598 1.00 97.44 98 ILE A CA 1
ATOM 756 C C . ILE A 1 98 ? 7.323 7.381 3.164 1.00 97.44 98 ILE A C 1
ATOM 758 O O . ILE A 1 98 ? 6.709 8.174 3.879 1.00 97.44 98 ILE A O 1
ATOM 762 N N . TYR A 1 99 ? 6.878 6.177 2.835 1.00 97.81 99 TYR A N 1
ATOM 763 C CA . TYR A 1 99 ? 5.665 5.567 3.350 1.00 97.81 99 TYR A CA 1
ATOM 764 C C . TYR A 1 99 ? 6.006 4.759 4.591 1.00 97.81 99 TYR A C 1
ATOM 766 O O . TYR A 1 99 ? 6.997 4.028 4.591 1.00 97.81 99 TYR A O 1
ATOM 774 N N . ARG A 1 100 ? 5.180 4.850 5.629 1.00 97.69 100 ARG A N 1
ATOM 775 C CA . ARG A 1 100 ? 5.277 4.002 6.816 1.00 97.69 100 ARG A CA 1
ATOM 776 C C . ARG A 1 100 ? 3.906 3.431 7.139 1.00 97.69 100 ARG A C 1
ATOM 778 O O . ARG A 1 100 ? 2.936 4.173 7.255 1.00 97.69 100 ARG A O 1
ATOM 785 N N . LEU A 1 101 ? 3.843 2.110 7.266 1.00 97.62 101 LEU A N 1
ATOM 786 C CA . LEU A 1 101 ? 2.645 1.422 7.722 1.00 97.62 101 LEU A CA 1
ATOM 787 C C . LEU A 1 101 ? 2.466 1.653 9.226 1.00 97.62 101 LEU A C 1
ATOM 789 O O . LEU A 1 101 ? 3.385 1.386 9.999 1.00 97.62 101 LEU A O 1
ATOM 793 N N . GLU A 1 102 ? 1.299 2.156 9.617 1.00 96.75 102 GLU A N 1
ATOM 794 C CA . GLU A 1 102 ? 0.918 2.336 11.024 1.00 96.75 102 GLU A CA 1
ATOM 795 C C . GLU A 1 102 ? -0.111 1.287 11.461 1.00 96.75 102 GLU A C 1
ATOM 797 O O . GLU A 1 102 ? -0.028 0.768 12.569 1.00 96.75 102 GLU A O 1
ATOM 802 N N . ASP A 1 103 ? -1.072 0.961 10.590 1.00 94.44 103 ASP A N 1
ATOM 803 C CA . ASP A 1 103 ? -2.115 -0.035 10.850 1.00 94.44 103 ASP A CA 1
ATOM 804 C C . ASP A 1 103 ? -2.603 -0.666 9.538 1.00 94.44 103 ASP A C 1
ATOM 806 O O . ASP A 1 103 ? -2.764 0.017 8.524 1.00 94.44 103 ASP A O 1
ATOM 810 N N . TRP A 1 104 ? -2.864 -1.974 9.561 1.00 93.12 104 TRP A N 1
ATOM 811 C CA . TRP A 1 104 ? -3.333 -2.750 8.405 1.00 93.12 104 TRP A CA 1
ATOM 812 C C . TRP A 1 104 ? -4.799 -2.459 8.025 1.00 93.12 104 TRP A C 1
ATOM 814 O O . TRP A 1 104 ? -5.269 -2.911 6.984 1.00 93.12 104 TRP A O 1
ATOM 824 N N . GLY A 1 105 ? -5.533 -1.698 8.832 1.00 87.94 105 GLY A N 1
ATOM 825 C CA . GLY A 1 105 ? -6.947 -1.423 8.642 1.00 87.94 105 GLY A CA 1
ATOM 826 C C . GLY A 1 105 ? -7.837 -2.559 9.146 1.00 87.94 105 GLY A C 1
ATOM 827 O O . GLY A 1 105 ? -7.438 -3.715 9.304 1.00 87.94 105 GLY A O 1
ATOM 828 N N . GLN A 1 106 ? -9.107 -2.237 9.386 1.00 81.56 106 GLN A N 1
ATOM 829 C CA . GLN A 1 106 ? -10.050 -3.184 9.990 1.00 81.56 106 GLN A CA 1
ATOM 830 C C . GLN A 1 106 ? -10.597 -4.213 8.994 1.00 81.56 106 GLN A C 1
ATOM 832 O O . GLN A 1 106 ? -11.110 -5.243 9.419 1.00 81.56 106 GLN A O 1
ATOM 837 N N . VAL A 1 107 ? -10.490 -3.958 7.685 1.00 83.81 107 VAL A N 1
ATOM 838 C CA . VAL A 1 107 ? -11.182 -4.723 6.630 1.00 83.81 107 VAL A CA 1
ATOM 839 C C . VAL A 1 107 ? -10.484 -6.042 6.286 1.00 83.81 107 VAL A C 1
ATOM 841 O O . VAL A 1 107 ? -11.115 -6.948 5.754 1.00 83.81 107 VAL A O 1
ATOM 844 N N . LEU A 1 108 ? -9.203 -6.209 6.621 1.00 82.50 108 LEU A N 1
ATOM 845 C CA . LEU A 1 108 ? -8.386 -7.328 6.127 1.00 82.50 108 LEU A CA 1
ATOM 846 C C . LEU A 1 108 ? -8.637 -8.688 6.812 1.00 82.50 108 LEU A C 1
ATOM 848 O O . LEU A 1 108 ? -7.920 -9.651 6.551 1.00 82.50 108 LEU A O 1
ATOM 852 N N . ASN A 1 109 ? -9.672 -8.813 7.649 1.00 81.31 109 ASN A N 1
ATOM 853 C CA . ASN A 1 109 ? -10.081 -10.081 8.264 1.00 81.31 109 ASN A CA 1
ATOM 854 C C . ASN A 1 109 ? -11.587 -10.352 8.076 1.00 81.31 109 ASN A C 1
ATOM 856 O O . ASN A 1 109 ? -12.357 -9.446 7.768 1.00 81.31 109 ASN A O 1
ATOM 860 N N . ARG A 1 110 ? -12.032 -11.604 8.286 1.00 79.88 110 ARG A N 1
ATOM 861 C CA . ARG A 1 110 ? -13.439 -12.020 8.083 1.00 79.88 110 ARG A CA 1
ATOM 862 C C . ARG A 1 110 ? -14.438 -11.124 8.817 1.00 79.88 110 ARG A C 1
ATOM 864 O O . ARG A 1 110 ? -15.469 -10.778 8.248 1.00 79.88 110 ARG A O 1
ATOM 871 N N . PHE A 1 111 ? -14.156 -10.786 10.074 1.00 80.75 111 PHE A N 1
ATOM 872 C CA . PHE A 1 111 ? -15.036 -9.926 10.863 1.00 80.75 111 PHE A CA 1
ATOM 873 C C . PHE A 1 111 ? -15.055 -8.505 10.308 1.00 80.75 111 PHE A C 1
ATOM 875 O O . PHE A 1 111 ? -16.126 -7.924 10.198 1.00 80.75 111 PHE A O 1
ATOM 882 N N . GLY A 1 112 ? -13.902 -7.999 9.881 1.00 80.50 112 GLY A N 1
ATOM 883 C CA . GLY A 1 112 ? -13.743 -6.739 9.167 1.00 80.50 112 GLY A CA 1
ATOM 884 C C . GLY A 1 112 ? -14.590 -6.640 7.908 1.00 80.50 112 GLY A C 1
ATOM 885 O O . GLY A 1 112 ? -15.389 -5.718 7.766 1.00 80.50 112 GLY A O 1
ATOM 886 N N . VAL A 1 113 ? -14.464 -7.628 7.018 1.00 83.75 113 VAL A N 1
ATOM 887 C CA . VAL A 1 113 ? -15.254 -7.703 5.781 1.00 83.75 113 VAL A CA 1
ATOM 888 C C . VAL A 1 113 ? -16.750 -7.752 6.092 1.00 83.75 113 VAL A C 1
ATOM 890 O O . VAL A 1 113 ? -17.522 -7.014 5.485 1.00 83.75 113 VAL A O 1
ATOM 893 N N . LEU A 1 114 ? -17.173 -8.585 7.050 1.00 82.88 114 LEU A N 1
ATOM 894 C CA . LEU A 1 114 ? -18.580 -8.668 7.450 1.00 82.88 114 LEU A CA 1
ATOM 895 C C . LEU A 1 114 ? -19.082 -7.356 8.059 1.00 82.88 114 LEU A C 1
ATOM 897 O O . LEU A 1 114 ? -20.184 -6.936 7.734 1.00 82.88 114 LEU A O 1
ATOM 901 N N . ALA A 1 115 ? -18.293 -6.693 8.903 1.00 79.00 115 ALA A N 1
ATOM 902 C CA . ALA A 1 115 ? -18.671 -5.424 9.516 1.00 79.00 115 ALA A CA 1
ATOM 903 C C . ALA A 1 115 ? -18.905 -4.332 8.462 1.00 79.00 115 ALA A C 1
ATOM 905 O O . ALA A 1 115 ? -19.922 -3.644 8.520 1.00 79.00 115 ALA A O 1
ATOM 906 N N . VAL A 1 116 ? -18.021 -4.227 7.462 1.00 75.69 116 VAL A N 1
ATOM 907 C CA . VAL A 1 116 ? -18.192 -3.288 6.340 1.00 75.69 116 VAL A CA 1
ATOM 908 C C . VAL A 1 116 ? -19.373 -3.674 5.448 1.00 75.69 116 VAL A C 1
ATOM 910 O O . VAL A 1 116 ? -20.112 -2.803 5.002 1.00 75.69 116 VAL A O 1
ATOM 913 N N . ALA A 1 117 ? -19.587 -4.968 5.197 1.00 75.06 117 ALA A N 1
ATOM 914 C CA . ALA A 1 117 ? -20.681 -5.439 4.346 1.00 75.06 117 ALA A CA 1
ATOM 915 C C . ALA A 1 117 ? -22.069 -5.312 5.002 1.00 75.06 117 ALA A C 1
ATOM 917 O O . ALA A 1 117 ? -23.075 -5.250 4.296 1.00 75.06 117 ALA A O 1
ATOM 918 N N . ILE A 1 118 ? -22.141 -5.311 6.336 1.00 75.44 118 ILE A N 1
ATOM 919 C CA . ILE A 1 118 ? -23.402 -5.325 7.088 1.00 75.44 118 ILE A CA 1
ATOM 920 C C . ILE A 1 118 ? -23.935 -3.907 7.381 1.00 75.44 118 ILE A C 1
ATOM 922 O O . ILE A 1 118 ? -25.127 -3.784 7.672 1.00 75.44 118 ILE A O 1
ATOM 926 N N . ASP A 1 119 ? -23.147 -2.826 7.255 1.00 63.53 119 ASP A N 1
ATOM 927 C CA . ASP A 1 119 ? -23.627 -1.482 7.628 1.00 63.53 119 ASP A CA 1
ATOM 928 C C . ASP A 1 119 ? -23.975 -0.542 6.456 1.00 63.53 119 ASP A C 1
ATOM 930 O O . ASP A 1 119 ? -23.110 0.010 5.776 1.00 63.53 119 ASP A O 1
ATOM 934 N N . SER A 1 120 ? -25.286 -0.315 6.273 1.00 53.97 120 SER A N 1
ATOM 935 C CA . SER A 1 120 ? -25.892 0.854 5.593 1.00 53.97 120 SER A CA 1
ATOM 936 C C . SER A 1 120 ? -27.382 1.091 5.932 1.00 53.97 120 SER A C 1
ATOM 938 O O . SER A 1 120 ? -27.926 2.118 5.537 1.00 53.97 120 SER A O 1
ATOM 940 N N . HIS A 1 121 ? -28.074 0.204 6.668 1.00 53.91 121 HIS A N 1
ATOM 941 C CA . HIS A 1 121 ? -29.537 0.305 6.867 1.00 53.91 121 HIS A CA 1
ATOM 942 C C . HIS A 1 121 ? -30.037 0.497 8.311 1.00 53.91 121 HIS A C 1
ATOM 944 O O . HIS A 1 121 ? -31.246 0.504 8.522 1.00 53.91 121 HIS A O 1
ATOM 950 N N . LYS A 1 122 ? -29.169 0.704 9.313 1.00 53.34 122 LYS A N 1
ATOM 951 C CA . LYS A 1 122 ? -29.603 0.905 10.717 1.00 53.34 122 LYS A CA 1
ATOM 952 C C . LYS A 1 122 ? -29.430 2.329 11.261 1.00 53.34 122 LYS A C 1
ATOM 954 O O . LYS A 1 122 ? -29.235 2.513 12.458 1.00 53.34 122 LYS A O 1
ATOM 959 N N . ARG A 1 123 ? -29.542 3.346 10.404 1.00 50.69 123 ARG A N 1
ATOM 960 C CA . ARG A 1 123 ? -29.748 4.738 10.839 1.00 50.69 123 ARG A CA 1
ATOM 961 C C . ARG A 1 123 ? -31.145 5.200 10.427 1.00 50.69 123 ARG A C 1
ATOM 963 O O . ARG A 1 123 ? -31.323 5.730 9.335 1.00 50.69 123 ARG A O 1
ATOM 970 N N . GLY A 1 124 ? -32.108 4.938 11.306 1.00 43.34 124 GLY A N 1
ATOM 971 C CA . GLY A 1 124 ? -33.489 5.416 11.293 1.00 43.34 124 GLY A CA 1
ATOM 972 C C . GLY A 1 124 ? -34.019 5.376 12.714 1.00 43.34 124 GLY A C 1
ATOM 973 O O . GLY A 1 124 ? -33.874 4.295 13.327 1.00 43.34 124 GLY A O 1
#

InterPro domains:
  IPR036388 Winged helix-like DNA-binding domain superfamily [G3DSA:1.10.10.10] (21-117)

Foldseek 3Di:
DDDDDDDDDPPPPDPDPPVPFDADPLGATDDDPPDLVVLVSLVVLCVVVFWDFLVRSCVNHVDHSVVSVVSVVCQCVVQVWDKDWDWDADPVRDITIIIGGDGSHQCPDPVNVCVVVVDDPPDD